Protein AF-A0A353T5R0-F1 (afdb_monomer_lite)

Structure (mmCIF, N/CA/C/O backbone):
data_AF-A0A353T5R0-F1
#
_entry.id   AF-A0A353T5R0-F1
#
loop_
_atom_site.group_PDB
_atom_site.id
_atom_site.type_symbol
_atom_site.label_atom_id
_atom_site.label_alt_id
_atom_site.label_comp_id
_atom_site.label_asym_id
_atom_site.label_entity_id
_atom_site.label_seq_id
_atom_site.pdbx_PDB_ins_code
_atom_site.Cartn_x
_atom_site.Cartn_y
_atom_site.Cartn_z
_atom_site.occupancy
_atom_site.B_iso_or_equiv
_atom_site.auth_seq_id
_atom_site.auth_comp_id
_atom_site.auth_asym_id
_atom_site.auth_atom_id
_atom_site.pdbx_PDB_model_num
ATOM 1 N N . GLU A 1 1 ? -1.900 1.183 5.478 1.00 94.31 1 GLU A N 1
ATOM 2 C CA . GLU A 1 1 ? -1.491 1.580 4.114 1.00 94.31 1 GLU A CA 1
ATOM 3 C C . GLU A 1 1 ? -1.498 0.415 3.099 1.00 94.31 1 GLU A C 1
ATOM 5 O O . GLU A 1 1 ? -0.455 0.087 2.539 1.00 94.31 1 GLU A O 1
ATOM 10 N N . PRO A 1 2 ? -2.632 -0.266 2.834 1.00 97.62 2 PRO A N 1
ATOM 11 C CA . PRO A 1 2 ? -2.670 -1.295 1.789 1.00 97.62 2 PRO A CA 1
ATOM 12 C C . PRO A 1 2 ? -2.370 -0.727 0.395 1.00 97.62 2 PRO A C 1
ATOM 14 O O . PRO A 1 2 ? -2.915 0.305 0.009 1.00 97.62 2 PRO A O 1
ATOM 17 N N . MET A 1 3 ? -1.569 -1.463 -0.378 1.00 98.44 3 MET A N 1
ATOM 18 C CA . MET A 1 3 ? -1.314 -1.229 -1.803 1.00 98.44 3 MET A CA 1
ATOM 19 C C . MET A 1 3 ? -1.831 -2.435 -2.594 1.00 98.44 3 MET A C 1
ATOM 21 O O . MET A 1 3 ? -1.429 -3.567 -2.322 1.00 98.44 3 MET A O 1
ATOM 25 N N . ILE A 1 4 ? -2.728 -2.212 -3.555 1.00 98.25 4 ILE A N 1
ATOM 26 C CA . ILE A 1 4 ? -3.386 -3.274 -4.326 1.00 98.25 4 ILE A CA 1
ATOM 27 C C . ILE A 1 4 ? -3.041 -3.135 -5.806 1.00 98.25 4 ILE A C 1
ATOM 29 O O . ILE A 1 4 ? -3.345 -2.127 -6.444 1.00 98.25 4 ILE A O 1
ATOM 33 N N . ASN A 1 5 ? -2.444 -4.188 -6.363 1.00 98.56 5 ASN A N 1
ATOM 34 C CA . ASN A 1 5 ? -2.102 -4.266 -7.779 1.00 98.56 5 ASN A CA 1
ATOM 35 C C . ASN A 1 5 ? -3.277 -4.836 -8.582 1.00 98.56 5 ASN A C 1
ATOM 37 O O . ASN A 1 5 ? -3.864 -5.843 -8.196 1.00 98.56 5 ASN 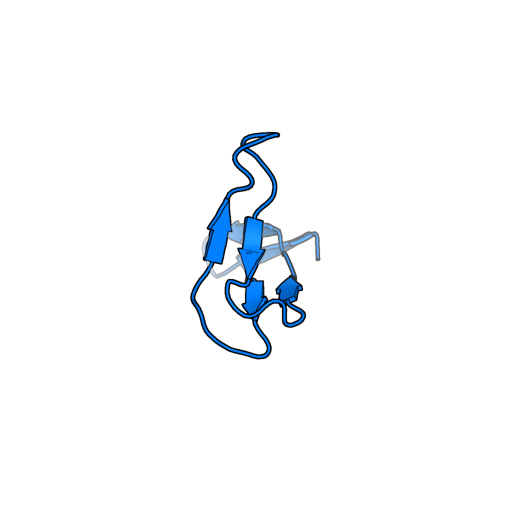A O 1
ATOM 41 N N . MET A 1 6 ? -3.564 -4.256 -9.751 1.00 98.62 6 MET A N 1
ATOM 42 C CA . MET A 1 6 ? -4.567 -4.792 -10.686 1.00 98.62 6 MET A CA 1
ATOM 43 C C . MET A 1 6 ? -4.155 -6.147 -11.292 1.00 98.62 6 MET A C 1
ATOM 45 O O . MET A 1 6 ? -4.994 -6.910 -11.769 1.00 98.62 6 MET A O 1
ATOM 49 N N . GLY A 1 7 ? -2.850 -6.415 -11.351 1.00 98.06 7 GLY A N 1
ATOM 50 C CA . GLY A 1 7 ? -2.275 -7.620 -11.937 1.00 98.06 7 GLY A CA 1
ATOM 51 C C . GLY A 1 7 ? -1.616 -8.522 -10.902 1.00 98.06 7 GLY A C 1
ATOM 52 O O . GLY A 1 7 ? -2.249 -9.001 -9.967 1.00 98.06 7 GLY A O 1
ATOM 53 N N . THR A 1 8 ? -0.332 -8.801 -11.103 1.00 98.06 8 THR A N 1
ATOM 54 C CA . THR A 1 8 ? 0.442 -9.679 -10.220 1.00 98.06 8 THR A CA 1
ATOM 55 C C . THR A 1 8 ? 0.964 -8.939 -8.985 1.00 98.06 8 THR A C 1
ATOM 57 O O . THR A 1 8 ? 1.113 -7.718 -8.976 1.00 98.06 8 THR A O 1
ATOM 60 N N . SER A 1 9 ? 1.325 -9.685 -7.940 1.00 97.88 9 SER A N 1
ATOM 61 C CA . SER A 1 9 ? 1.983 -9.140 -6.743 1.00 97.88 9 SER A CA 1
ATOM 62 C C . SER A 1 9 ? 3.468 -8.810 -6.944 1.00 97.88 9 SER A C 1
ATOM 64 O O . SER A 1 9 ? 4.105 -8.273 -6.041 1.00 97.88 9 SER A O 1
ATOM 66 N N . ARG A 1 10 ? 4.053 -9.138 -8.106 1.00 98.50 10 ARG A N 1
ATOM 67 C CA . ARG A 1 10 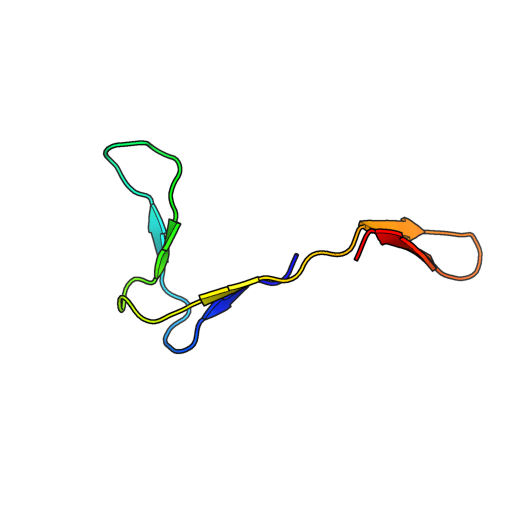? 5.483 -8.923 -8.362 1.00 98.50 10 ARG A CA 1
ATOM 68 C C . ARG A 1 10 ? 5.776 -7.435 -8.548 1.00 98.50 10 ARG A C 1
ATOM 70 O O . ARG A 1 10 ? 5.079 -6.753 -9.296 1.00 98.50 10 ARG A O 1
ATOM 77 N N . ILE A 1 11 ? 6.854 -6.968 -7.926 1.00 98.56 11 ILE A N 1
ATOM 78 C CA . ILE A 1 11 ? 7.316 -5.576 -7.954 1.00 98.56 11 ILE A CA 1
ATOM 79 C C . ILE A 1 11 ? 8.829 -5.507 -8.175 1.00 98.56 11 ILE A C 1
ATOM 81 O O . ILE A 1 11 ? 9.533 -6.503 -7.996 1.00 98.56 11 ILE A O 1
ATOM 85 N N . TYR A 1 12 ? 9.337 -4.331 -8.537 1.00 98.38 12 TYR A N 1
ATOM 86 C CA . TYR A 1 12 ? 10.769 -4.035 -8.534 1.00 98.38 12 TYR A CA 1
ATOM 87 C C . TYR A 1 12 ? 11.035 -2.570 -8.169 1.00 98.38 12 TYR A C 1
ATOM 89 O O . TYR A 1 12 ? 10.191 -1.701 -8.385 1.00 98.38 12 TYR A O 1
ATOM 97 N N . GLN A 1 13 ? 12.224 -2.305 -7.626 1.00 98.56 13 GLN A N 1
ATOM 98 C CA . GLN A 1 13 ? 12.690 -0.958 -7.302 1.00 98.56 13 GLN A CA 1
ATOM 99 C C . GLN A 1 13 ? 13.436 -0.337 -8.486 1.00 98.56 13 GLN A C 1
ATOM 101 O O . GLN A 1 13 ? 14.238 -1.000 -9.155 1.00 98.56 13 GLN A O 1
ATOM 106 N N . ASP A 1 14 ? 13.207 0.951 -8.717 1.00 98.06 14 ASP A N 1
ATOM 107 C CA . ASP A 1 14 ? 13.980 1.740 -9.663 1.00 98.06 14 ASP A CA 1
ATOM 108 C C . ASP A 1 14 ? 15.440 1.843 -9.214 1.00 98.06 14 ASP A C 1
ATOM 110 O O . ASP A 1 14 ? 15.766 2.474 -8.210 1.00 98.06 14 ASP A O 1
ATOM 114 N N . ARG A 1 15 ? 16.350 1.256 -9.991 1.00 97.12 15 ARG A N 1
ATOM 115 C CA . ARG A 1 15 ? 17.787 1.287 -9.694 1.00 97.12 15 ARG A CA 1
ATOM 116 C C . ARG A 1 15 ? 18.419 2.662 -9.897 1.00 97.12 15 ARG A C 1
ATOM 118 O O . ARG A 1 15 ? 19.516 2.883 -9.398 1.00 97.12 15 ARG A O 1
ATOM 125 N N . LYS A 1 16 ? 17.783 3.561 -10.655 1.00 98.00 16 LYS A N 1
ATOM 126 C CA . LYS A 1 16 ? 18.330 4.898 -10.922 1.00 98.00 16 LYS A CA 1
ATOM 127 C C . LYS A 1 16 ? 18.165 5.820 -9.724 1.00 98.00 16 LYS A C 1
ATOM 129 O O . LYS A 1 16 ? 19.069 6.600 -9.450 1.00 98.00 16 LYS A O 1
ATOM 134 N N . ASN A 1 17 ? 17.017 5.748 -9.045 1.00 97.88 17 ASN A N 1
ATOM 135 C CA . ASN A 1 17 ? 16.719 6.614 -7.904 1.00 97.88 17 ASN A CA 1
ATOM 136 C C . ASN A 1 17 ? 16.737 5.885 -6.551 1.00 97.88 17 ASN A C 1
ATOM 138 O O . ASN A 1 17 ? 16.919 6.543 -5.536 1.00 97.88 17 ASN A O 1
ATOM 142 N N . GLY A 1 18 ? 16.606 4.556 -6.517 1.00 98.00 18 GLY A N 1
ATOM 143 C CA . GLY A 1 18 ? 16.627 3.770 -5.281 1.00 98.00 18 GLY A CA 1
ATOM 144 C C . GLY A 1 18 ? 15.376 3.921 -4.409 1.00 98.00 18 GLY A C 1
ATOM 145 O O . GLY A 1 18 ? 15.413 3.548 -3.242 1.00 98.00 18 GLY A O 1
ATOM 146 N N . TRP A 1 19 ? 14.280 4.454 -4.955 1.00 98.12 19 TRP A N 1
ATOM 147 C CA . TRP A 1 19 ? 13.063 4.787 -4.209 1.00 98.12 19 TRP A CA 1
ATOM 148 C C . TRP A 1 19 ? 11.792 4.263 -4.867 1.00 98.12 19 TRP A C 1
ATOM 150 O O . TRP A 1 19 ? 11.006 3.582 -4.216 1.00 98.12 19 TRP A O 1
ATOM 160 N N . THR A 1 20 ? 11.566 4.567 -6.146 1.00 98.25 20 THR A N 1
ATOM 161 C CA . THR A 1 20 ? 10.281 4.265 -6.789 1.00 98.25 20 THR A CA 1
ATOM 162 C C . THR A 1 20 ? 10.077 2.759 -6.931 1.00 98.25 20 THR A C 1
ATOM 164 O O . THR A 1 20 ? 10.951 2.057 -7.440 1.00 98.25 20 THR A O 1
ATOM 167 N N . ILE A 1 21 ? 8.911 2.268 -6.511 1.00 98.44 21 ILE A N 1
ATOM 168 C CA . ILE A 1 21 ? 8.494 0.875 -6.680 1.00 98.44 21 ILE A CA 1
ATOM 169 C C . ILE A 1 21 ? 7.483 0.797 -7.823 1.00 98.44 21 ILE A C 1
ATOM 171 O O . ILE A 1 21 ? 6.496 1.530 -7.835 1.00 98.44 21 ILE A O 1
ATOM 175 N N . TYR A 1 22 ? 7.722 -0.106 -8.772 1.00 98.38 22 TYR A N 1
ATOM 176 C CA . TYR A 1 22 ? 6.827 -0.363 -9.900 1.00 98.38 22 TYR A CA 1
ATOM 177 C C . TYR A 1 22 ? 6.285 -1.791 -9.853 1.00 98.38 22 TYR A C 1
ATOM 179 O O . TYR A 1 22 ? 6.959 -2.717 -9.390 1.00 98.38 22 TYR A O 1
ATOM 187 N N . THR A 1 23 ? 5.083 -1.989 -10.393 1.00 98.62 23 THR A N 1
ATOM 188 C CA . THR A 1 23 ? 4.545 -3.322 -10.679 1.00 98.62 23 THR A CA 1
ATOM 189 C C . THR A 1 23 ? 5.356 -3.969 -11.803 1.00 98.62 23 THR A C 1
ATOM 191 O O . THR A 1 23 ? 5.658 -3.350 -12.823 1.00 98.62 23 THR A O 1
ATOM 194 N N . ALA A 1 24 ? 5.728 -5.240 -11.636 1.00 98.38 24 ALA A N 1
ATOM 195 C CA . ALA A 1 24 ? 6.569 -5.940 -12.610 1.00 98.38 24 ALA A CA 1
ATOM 196 C C . ALA A 1 24 ? 5.850 -6.218 -13.944 1.00 98.38 24 ALA A C 1
ATOM 198 O O . ALA A 1 24 ? 6.503 -6.530 -14.936 1.00 98.38 24 ALA A O 1
ATOM 199 N N . ASP A 1 25 ? 4.519 -6.128 -13.968 1.00 98.25 25 ASP A N 1
ATOM 200 C CA . ASP A 1 25 ? 3.690 -6.250 -15.171 1.00 98.25 25 ASP A CA 1
ATOM 201 C C . ASP A 1 25 ? 3.225 -4.895 -15.738 1.00 98.25 25 ASP A C 1
ATOM 203 O O . ASP A 1 25 ? 2.477 -4.874 -16.715 1.00 98.25 25 ASP A O 1
ATOM 207 N N . GLY A 1 26 ? 3.659 -3.773 -15.146 1.00 98.19 26 GLY A N 1
ATOM 208 C CA . GLY A 1 26 ? 3.349 -2.414 -15.597 1.00 98.19 26 GLY A CA 1
ATOM 209 C C . GLY A 1 26 ? 1.886 -1.990 -15.433 1.00 98.19 26 GLY A C 1
ATOM 210 O O . GLY A 1 26 ? 1.501 -0.931 -15.929 1.00 98.19 26 GLY A O 1
ATOM 211 N N . LYS A 1 27 ? 1.051 -2.795 -14.767 1.00 98.62 27 LYS A N 1
ATOM 212 C CA . LYS A 1 27 ? -0.357 -2.465 -14.516 1.00 98.62 27 LYS A CA 1
ATOM 213 C C . LYS A 1 27 ? -0.504 -1.497 -13.344 1.00 98.62 27 LYS A C 1
ATOM 215 O O . LYS A 1 27 ? 0.348 -1.438 -12.460 1.00 98.62 27 LYS A O 1
ATOM 220 N N . SER A 1 28 ? -1.621 -0.772 -13.320 1.00 98.56 28 SER A N 1
ATOM 221 C CA . SER A 1 28 ? -1.963 0.164 -12.247 1.00 98.56 28 SER A CA 1
ATOM 222 C C . SER A 1 28 ? -1.965 -0.495 -10.863 1.00 98.56 28 SER A C 1
ATOM 224 O O . SER A 1 28 ? -2.344 -1.660 -10.702 1.00 98.56 28 SER A O 1
ATOM 226 N N . SER A 1 29 ? -1.584 0.299 -9.867 1.00 98.56 29 SER A N 1
ATOM 227 C CA . SER A 1 29 ? -1.700 -0.003 -8.442 1.00 98.56 29 SER A CA 1
ATOM 228 C C . SER A 1 29 ? -2.378 1.179 -7.749 1.00 98.56 29 SER A C 1
ATOM 230 O O . SER A 1 29 ? -2.280 2.311 -8.230 1.00 98.56 29 SER A O 1
ATOM 232 N N . ALA A 1 30 ? -3.091 0.916 -6.660 1.00 98.44 30 ALA A N 1
ATOM 233 C CA . ALA A 1 30 ? -3.752 1.929 -5.843 1.00 98.44 30 ALA A CA 1
ATOM 234 C C . ALA A 1 30 ? -3.414 1.713 -4.366 1.00 98.44 30 ALA A C 1
ATOM 236 O O . ALA A 1 30 ? -3.210 0.576 -3.937 1.00 98.44 30 ALA A O 1
ATOM 237 N N . GLN A 1 31 ? -3.383 2.797 -3.594 1.00 98.44 31 GLN A N 1
ATOM 238 C CA . GLN A 1 31 ? -3.080 2.783 -2.167 1.00 98.44 31 GLN A CA 1
ATOM 239 C C . GLN A 1 31 ? -4.152 3.554 -1.398 1.00 98.44 31 GLN A C 1
ATOM 241 O O . GLN A 1 31 ? -4.673 4.553 -1.892 1.00 98.44 31 GLN A O 1
ATOM 246 N N . TRP A 1 32 ? -4.436 3.106 -0.179 1.00 98.06 32 TRP A N 1
ATOM 247 C CA . TRP A 1 32 ? -5.096 3.917 0.842 1.00 98.06 32 TRP A CA 1
ATOM 248 C C . TRP A 1 32 ? -4.310 3.810 2.141 1.00 98.06 32 TRP A C 1
ATOM 250 O O . TRP A 1 32 ? -3.718 2.766 2.411 1.00 98.06 32 TRP A O 1
ATOM 260 N N . GLU A 1 33 ? -4.310 4.845 2.970 1.00 98.12 33 GLU A N 1
ATOM 261 C CA . GLU A 1 33 ? -3.673 4.829 4.283 1.00 98.12 33 GLU A CA 1
ATOM 262 C C . GLU A 1 33 ? -4.606 5.423 5.333 1.00 98.12 33 GLU A C 1
ATOM 264 O O . GLU A 1 33 ? -5.319 6.379 5.062 1.00 98.12 33 GLU A O 1
ATOM 269 N N . ILE A 1 34 ? -4.601 4.824 6.524 1.00 98.12 34 ILE A N 1
ATOM 270 C CA . ILE A 1 34 ? -5.225 5.394 7.713 1.00 98.12 34 ILE A CA 1
ATOM 271 C C . ILE A 1 34 ? -4.212 5.355 8.854 1.00 98.12 34 ILE A C 1
ATOM 273 O O . ILE A 1 34 ? -3.411 4.417 8.936 1.00 98.12 34 ILE A O 1
ATOM 277 N N . MET A 1 35 ? -4.275 6.336 9.749 1.00 98.44 35 MET A N 1
ATOM 278 C CA . MET A 1 35 ? -3.499 6.351 10.989 1.00 98.44 35 MET A CA 1
ATOM 279 C C . MET A 1 35 ? -4.398 5.938 12.149 1.00 98.44 35 MET A C 1
ATOM 281 O O . MET A 1 35 ? -5.436 6.560 12.369 1.00 98.44 35 MET A O 1
ATOM 285 N N . VAL A 1 36 ? -4.002 4.896 12.883 1.00 98.06 36 VAL A N 1
ATOM 286 C CA . VAL A 1 36 ? -4.820 4.298 13.946 1.00 98.06 36 VAL A CA 1
ATOM 287 C C . VAL A 1 36 ? -4.147 4.459 15.306 1.00 98.06 36 VAL A C 1
ATOM 289 O O . VAL A 1 36 ? -2.992 4.070 15.476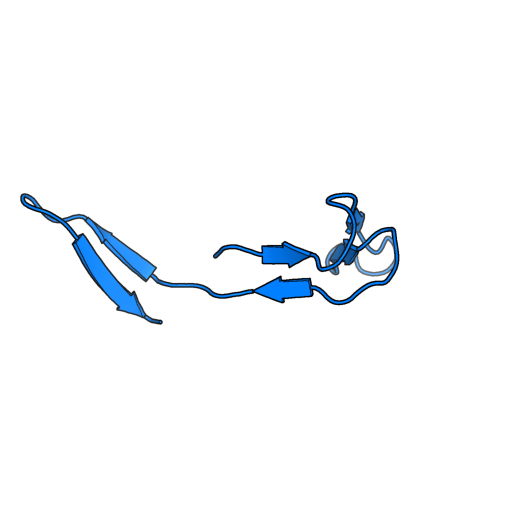 1.00 98.06 36 VAL A O 1
ATOM 292 N N . LEU A 1 37 ? -4.890 4.988 16.277 1.00 98.38 37 LEU A N 1
ATOM 293 C CA . LEU A 1 37 ? -4.545 4.981 17.697 1.00 98.38 37 LEU A CA 1
ATOM 294 C C . LEU A 1 37 ? -5.256 3.805 18.376 1.00 98.38 37 LEU A C 1
ATOM 296 O O . LEU A 1 37 ? -6.472 3.688 18.278 1.00 98.38 37 LEU A O 1
ATOM 300 N N . VAL A 1 38 ? -4.512 2.939 19.064 1.00 98.50 38 VAL A N 1
ATOM 301 C CA . VAL A 1 38 ? -5.083 1.833 19.855 1.00 98.50 38 VAL A CA 1
ATOM 302 C C . VAL A 1 38 ? -5.480 2.355 21.239 1.00 98.50 38 VAL A C 1
ATOM 304 O O . VAL A 1 38 ? -4.666 3.004 21.896 1.00 98.50 38 VAL A O 1
ATOM 307 N N . THR A 1 39 ? -6.706 2.064 21.680 1.00 98.44 39 THR A N 1
ATOM 308 C CA . THR A 1 39 ? -7.252 2.450 22.997 1.00 98.44 39 THR A CA 1
ATOM 309 C C . THR A 1 39 ? -7.454 1.217 23.886 1.00 98.44 39 THR A C 1
ATOM 311 O O . THR A 1 39 ? -7.192 0.091 23.466 1.00 98.44 39 THR A O 1
ATOM 314 N N . GLU A 1 40 ? -7.898 1.406 25.133 1.00 98.56 40 GLU A N 1
ATOM 315 C CA . GLU A 1 40 ? -8.137 0.292 26.070 1.00 98.56 40 GLU A CA 1
ATOM 316 C C . GLU A 1 40 ? -9.227 -0.682 25.591 1.00 98.56 40 GLU A C 1
ATOM 318 O O . GLU A 1 40 ? -9.176 -1.875 25.887 1.00 98.56 40 GLU A O 1
ATOM 323 N N . ASP A 1 41 ? -10.202 -0.181 24.83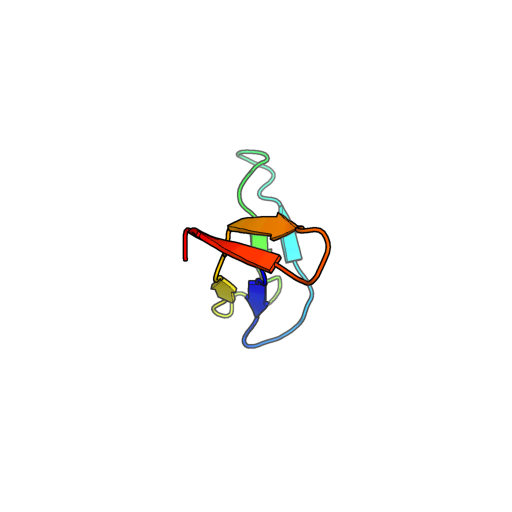7 1.00 98.31 41 ASP A N 1
ATOM 324 C CA . ASP A 1 41 ? -11.414 -0.880 24.415 1.00 98.31 41 ASP A CA 1
ATOM 325 C C . ASP A 1 41 ? -11.570 -0.982 22.886 1.00 98.31 41 ASP A C 1
ATOM 327 O O . ASP A 1 41 ? -12.538 -1.572 22.400 1.00 98.31 41 ASP A O 1
ATOM 331 N N . GLY A 1 42 ? -10.619 -0.453 22.108 1.00 98.38 42 GLY A N 1
ATOM 332 C CA . GLY A 1 42 ? -10.716 -0.445 20.653 1.00 98.38 42 GLY A CA 1
ATOM 333 C C . GLY A 1 42 ? -9.646 0.383 19.944 1.00 98.38 42 GLY A C 1
ATOM 334 O O . GLY A 1 42 ? -8.444 0.199 20.151 1.00 98.38 42 GLY A O 1
ATOM 335 N N . HIS A 1 43 ? -10.095 1.226 19.010 1.00 98.06 43 HIS A N 1
ATOM 336 C CA . HIS A 1 43 ? -9.223 2.061 18.192 1.00 98.06 43 HIS A CA 1
ATOM 337 C C . HIS A 1 43 ? -9.912 3.340 17.700 1.00 98.06 43 HIS A C 1
ATOM 339 O O . HIS A 1 43 ? -11.124 3.366 17.494 1.00 98.06 43 HIS A O 1
ATOM 345 N N . GLU A 1 44 ? -9.109 4.368 17.430 1.00 98.25 44 GLU A N 1
ATOM 346 C CA . GLU A 1 44 ? -9.518 5.620 16.792 1.00 98.25 44 GLU A CA 1
ATOM 347 C C . GLU A 1 44 ? -8.763 5.831 15.476 1.00 98.25 44 GLU A C 1
ATOM 349 O O . GLU A 1 44 ? -7.571 5.533 15.372 1.00 98.25 44 GLU A O 1
ATOM 354 N N . VAL A 1 45 ? -9.445 6.379 14.468 1.00 97.88 45 VAL A N 1
ATOM 355 C CA . VAL A 1 45 ? -8.832 6.766 13.190 1.00 97.88 45 VAL A CA 1
ATOM 356 C C . VAL A 1 45 ? -8.496 8.255 13.233 1.00 97.88 45 VAL A C 1
ATOM 358 O O . VAL A 1 45 ? -9.391 9.096 13.234 1.00 97.88 45 VAL A O 1
ATOM 361 N N . LEU A 1 46 ? -7.202 8.575 13.257 1.00 98.00 46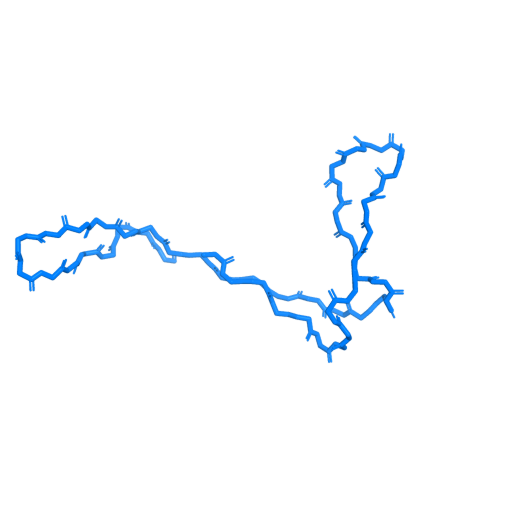 LEU A N 1
ATOM 362 C CA . LEU A 1 46 ? -6.690 9.947 13.347 1.00 98.00 46 LEU A CA 1
ATOM 363 C C . LEU A 1 46 ? -6.545 10.626 11.975 1.00 98.00 46 LEU A C 1
ATOM 365 O O . LEU A 1 46 ? -6.626 11.848 11.879 1.00 98.00 46 LEU A O 1
ATOM 369 N N . ALA A 1 47 ? -6.320 9.839 10.918 1.00 96.94 47 ALA A N 1
ATOM 370 C CA . ALA A 1 47 ? -6.181 10.301 9.535 1.00 96.94 47 ALA A CA 1
ATOM 371 C C . ALA A 1 47 ? -6.705 9.231 8.566 1.00 96.94 47 ALA A C 1
ATOM 373 O O . ALA A 1 47 ? -6.540 8.041 8.853 1.00 96.94 47 ALA A O 1
ATOM 374 N N . TRP A 1 48 ? -7.325 9.652 7.456 1.00 90.88 48 TRP A N 1
ATOM 375 C CA . TRP A 1 48 ? -7.929 8.790 6.433 1.00 90.88 48 TRP A CA 1
ATOM 376 C C . TRP A 1 48 ? -7.938 9.423 5.042 1.00 90.88 48 TRP A C 1
ATOM 378 O O . TRP A 1 48 ? -7.792 10.665 4.960 1.00 90.88 48 TRP A O 1
#

pLDDT: mean 97.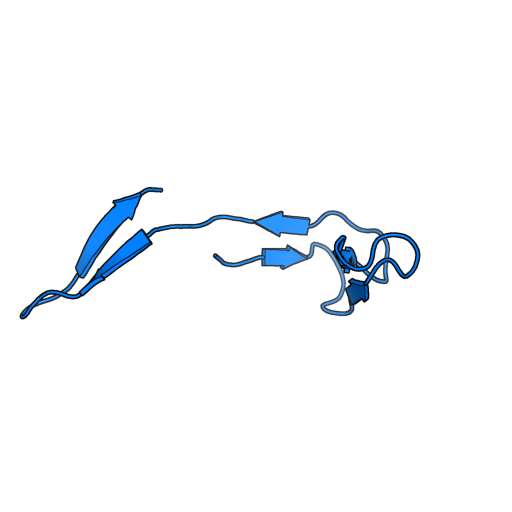99, std 1.23, range [90.88, 98.62]

Sequence (48 aa):
EPMINMGTSRIYQDRKNGWTIYTADGKSSAQWEIMVLVTEDGHEVLAW

Radius of gyration: 15.42 Å; chains: 1; bounding box: 30×20×42 Å

Foldseek 3Di:
DDKDFPDDPDWDADPVVRDDIAHPVRGDIDDDDWDWDADPVGIDTPGD

Secondary structure (DSSP, 8-state):
--EEESS-S-EEE-TTTS--EEETT---EEE---EEEE-SSSEEEEE-